Protein AF-A0A3M2UEM6-F1 (afdb_monomer_lite)

Secondary structure (DSSP, 8-state):
-GGGGSSSGGG---SEEETTEEE--TT--------TT-

pLDDT: mean 95.21, std 4.67, range [75.0, 98.5]

Radius of gyration: 12.47 Å; chains: 1; bounding box: 21×28×27 Å

Organism: Pseudomonas syringae pv. maculicola (NCBI:txid59511)

Structure (mmCIF, N/CA/C/O backbone):
data_AF-A0A3M2UEM6-F1
#
_entry.id   AF-A0A3M2UEM6-F1
#
loop_
_atom_site.group_PDB
_atom_site.id
_atom_site.type_symbol
_atom_site.label_atom_id
_atom_site.label_alt_id
_atom_site.label_comp_id
_atom_site.label_asym_id
_atom_site.label_entity_id
_atom_site.label_seq_id
_atom_site.pdbx_PDB_ins_code
_atom_site.Cartn_x
_atom_site.Cartn_y
_atom_site.Cartn_z
_atom_site.occupancy
_atom_site.B_iso_or_equiv
_atom_site.auth_se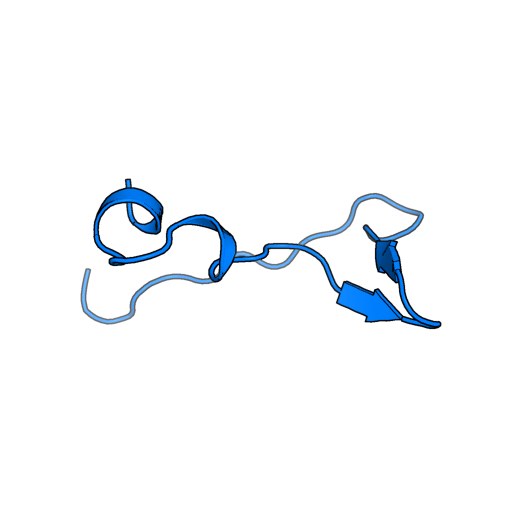q_id
_atom_site.auth_comp_id
_atom_site.auth_asym_id
_atom_site.auth_atom_id
_atom_site.pdbx_PDB_model_num
ATOM 1 N N . MET A 1 1 ? -1.623 3.564 13.854 1.00 75.00 1 MET A N 1
ATOM 2 C CA . MET A 1 1 ? -1.430 3.382 12.397 1.00 75.00 1 MET A CA 1
ATOM 3 C C . MET A 1 1 ? -2.719 2.828 11.800 1.00 75.00 1 MET A C 1
ATOM 5 O O . MET A 1 1 ? -3.277 1.926 12.414 1.00 75.00 1 MET A O 1
ATOM 9 N N . LEU A 1 2 ? -3.190 3.355 10.659 1.00 85.06 2 LEU A N 1
ATOM 10 C CA . LEU A 1 2 ? -4.500 3.044 10.046 1.00 85.06 2 LEU A CA 1
ATOM 11 C C . LEU A 1 2 ? -4.747 1.534 9.846 1.00 85.06 2 LEU A C 1
ATOM 13 O O . LEU A 1 2 ? -5.827 1.043 10.158 1.00 85.06 2 LEU A O 1
ATOM 17 N N . LYS A 1 3 ? -3.717 0.771 9.446 1.00 87.06 3 LYS A N 1
ATOM 18 C CA . LYS A 1 3 ? -3.778 -0.701 9.297 1.00 87.06 3 LYS A CA 1
ATOM 19 C C . LYS A 1 3 ? -4.281 -1.423 10.557 1.00 87.06 3 LYS A C 1
ATOM 21 O O . LYS A 1 3 ? -5.022 -2.391 10.446 1.00 87.06 3 LYS A O 1
ATOM 26 N N . ASN A 1 4 ? -3.942 -0.929 11.750 1.00 91.00 4 ASN A N 1
ATOM 27 C CA . ASN A 1 4 ? -4.279 -1.584 13.020 1.00 91.00 4 ASN A CA 1
ATOM 28 C C . ASN A 1 4 ? -5.743 -1.368 13.450 1.00 91.00 4 ASN A C 1
ATOM 30 O O . ASN A 1 4 ? -6.151 -1.911 14.472 1.00 91.00 4 ASN A O 1
ATOM 34 N N . GLN A 1 5 ? -6.516 -0.554 12.722 1.00 94.00 5 GLN A N 1
ATOM 35 C CA . GLN A 1 5 ? -7.941 -0.330 12.997 1.00 94.00 5 GLN A CA 1
ATOM 36 C C . GLN A 1 5 ? -8.848 -1.352 12.295 1.00 94.00 5 GLN A C 1
ATOM 38 O O . GLN A 1 5 ? -10.020 -1.482 12.647 1.00 94.00 5 GLN A O 1
ATOM 43 N N . LEU A 1 6 ? -8.323 -2.084 11.308 1.00 95.88 6 LEU A N 1
ATOM 44 C CA . LEU A 1 6 ? -9.065 -3.118 10.595 1.00 95.88 6 LEU A CA 1
ATOM 45 C C . LEU A 1 6 ? -9.047 -4.431 11.382 1.00 95.88 6 LEU A C 1
ATOM 47 O O . LEU A 1 6 ? -8.043 -4.786 11.996 1.00 95.88 6 LEU A O 1
ATOM 51 N N . LYS A 1 7 ? -10.146 -5.194 11.303 1.00 97.19 7 LYS A N 1
ATOM 52 C CA . LYS A 1 7 ? -10.195 -6.576 11.819 1.00 97.19 7 LYS A CA 1
ATOM 53 C C . LYS A 1 7 ? 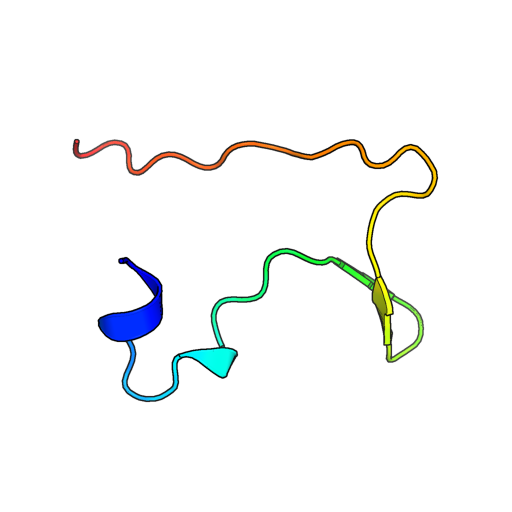-9.156 -7.469 11.139 1.00 97.19 7 LYS A C 1
ATOM 55 O O . LYS A 1 7 ? -8.584 -8.338 11.784 1.00 97.19 7 LYS A O 1
ATOM 60 N N . ASP A 1 8 ? -8.928 -7.226 9.851 1.00 96.44 8 ASP A N 1
ATOM 61 C CA . ASP A 1 8 ? -7.850 -7.821 9.073 1.00 96.44 8 ASP A CA 1
ATOM 62 C C . ASP A 1 8 ? -6.981 -6.701 8.469 1.00 96.44 8 ASP A C 1
ATOM 64 O O . ASP A 1 8 ? -7.370 -6.077 7.476 1.00 96.44 8 ASP A O 1
ATOM 68 N N . PRO A 1 9 ? -5.810 -6.416 9.064 1.00 96.19 9 PRO A N 1
ATOM 69 C CA . PRO A 1 9 ? -4.883 -5.398 8.571 1.00 96.19 9 PRO A CA 1
ATOM 70 C C . PRO A 1 9 ? -4.314 -5.665 7.171 1.00 96.19 9 PRO A C 1
ATOM 72 O O . PRO A 1 9 ? -3.807 -4.731 6.547 1.00 96.19 9 PRO A O 1
ATOM 75 N N . SER A 1 10 ? -4.370 -6.908 6.673 1.00 94.44 10 SER A N 1
ATOM 76 C CA . SER A 1 10 ? -3.835 -7.268 5.352 1.00 94.44 10 SER A CA 1
ATOM 77 C C . SER A 1 10 ? -4.655 -6.690 4.197 1.00 94.44 10 SER A C 1
ATOM 79 O O . SER A 1 10 ? -4.132 -6.529 3.097 1.00 94.44 10 SER A O 1
ATOM 81 N N . LEU A 1 11 ? -5.911 -6.310 4.461 1.00 95.19 11 LEU A N 1
ATOM 82 C CA . LEU A 1 11 ? -6.820 -5.735 3.470 1.00 95.19 11 LEU A CA 1
ATOM 83 C C . LEU A 1 11 ? -6.442 -4.308 3.048 1.00 95.19 11 LEU A C 1
ATOM 85 O O . LEU A 1 11 ? -6.884 -3.856 1.994 1.00 95.19 11 LEU A O 1
ATOM 89 N N . LEU A 1 12 ? -5.624 -3.591 3.830 1.00 95.88 12 LEU A N 1
ATOM 90 C CA . LEU A 1 12 ? -5.092 -2.292 3.416 1.00 95.88 12 LEU A CA 1
ATOM 91 C C . LEU A 1 12 ? -3.773 -2.481 2.656 1.00 95.88 12 LEU A C 1
ATOM 93 O O . LEU A 1 12 ? -2.688 -2.497 3.248 1.00 95.88 12 LEU A O 1
ATOM 97 N N . VAL A 1 13 ? -3.884 -2.610 1.336 1.00 96.12 13 VAL A N 1
ATOM 98 C CA . VAL A 1 13 ? -2.759 -2.807 0.415 1.00 96.12 13 VAL A CA 1
ATOM 99 C C . VAL A 1 13 ? -2.412 -1.496 -0.297 1.00 96.12 13 VAL A C 1
ATOM 101 O O . VAL A 1 13 ? -3.293 -0.756 -0.717 1.00 96.12 13 VAL A O 1
ATOM 104 N N . ASP A 1 14 ? -1.118 -1.215 -0.428 1.00 96.38 14 ASP A N 1
ATOM 105 C CA . ASP A 1 14 ? -0.518 -0.003 -1.015 1.00 96.38 14 ASP A CA 1
ATOM 106 C C . ASP A 1 14 ? 0.161 -0.276 -2.373 1.00 96.38 14 ASP A C 1
ATOM 108 O O . ASP A 1 14 ? 1.018 0.477 -2.830 1.00 96.38 14 ASP A O 1
ATOM 112 N N . ARG A 1 15 ? -0.228 -1.376 -3.021 1.00 97.81 15 ARG A N 1
ATOM 113 C CA . ARG A 1 15 ? 0.300 -1.870 -4.298 1.00 97.81 15 ARG A CA 1
ATOM 114 C C . ARG A 1 15 ? -0.834 -2.077 -5.294 1.00 97.81 15 ARG A C 1
ATOM 116 O O . ARG A 1 15 ? -1.982 -2.259 -4.894 1.00 97.81 15 ARG A O 1
ATOM 123 N N . ALA A 1 16 ? -0.512 -2.096 -6.582 1.00 97.94 16 ALA A N 1
ATOM 124 C CA . ALA A 1 16 ? -1.476 -2.422 -7.629 1.00 97.94 16 ALA A CA 1
ATOM 125 C C . ALA A 1 16 ? -1.613 -3.944 -7.785 1.00 97.94 16 ALA A C 1
ATOM 127 O O . ALA A 1 16 ? -0.625 -4.664 -7.631 1.00 97.94 16 ALA A O 1
ATOM 128 N N . TYR A 1 17 ? -2.816 -4.433 -8.104 1.00 98.06 17 TYR A N 1
ATOM 129 C CA . TYR A 1 17 ? -3.039 -5.843 -8.442 1.00 98.06 17 TYR A CA 1
ATOM 130 C C . TYR A 1 17 ? -3.089 -6.016 -9.960 1.00 98.06 17 TYR A C 1
ATOM 132 O O . TYR A 1 17 ? -4.040 -5.572 -10.604 1.00 98.06 17 TYR A O 1
ATOM 140 N N . VAL A 1 18 ? -2.057 -6.634 -10.530 1.00 98.25 18 VAL A N 1
ATOM 141 C CA . VAL A 1 18 ? -1.881 -6.806 -11.978 1.00 98.25 18 VAL A CA 1
ATOM 142 C 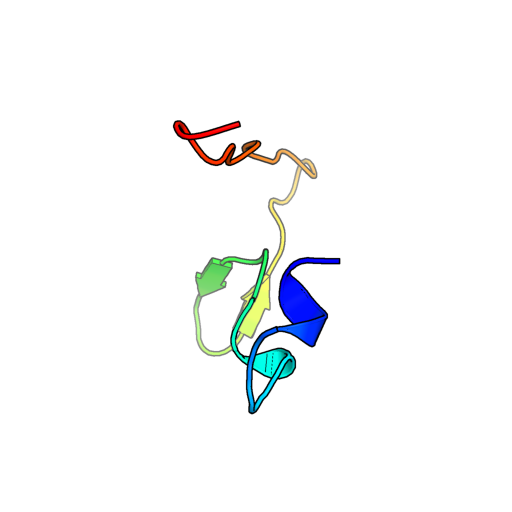C . VAL A 1 18 ? -1.406 -8.231 -12.239 1.00 98.25 18 VAL A C 1
ATOM 144 O O . VAL A 1 18 ? -0.501 -8.709 -11.562 1.00 98.25 18 VAL A O 1
ATOM 147 N N . ASP A 1 19 ? -2.049 -8.924 -13.182 1.00 98.19 19 ASP A N 1
ATOM 148 C CA . ASP A 1 19 ? -1.715 -10.307 -13.572 1.00 98.19 19 ASP A CA 1
ATOM 149 C C . ASP A 1 19 ? -1.592 -11.288 -12.385 1.00 98.19 19 ASP A C 1
ATOM 151 O O . ASP A 1 19 ? -0.674 -12.096 -12.269 1.00 98.19 19 ASP A O 1
ATOM 155 N N . GLY A 1 20 ? -2.513 -11.175 -11.425 1.00 98.19 20 GLY A N 1
ATOM 156 C CA . GLY A 1 20 ? -2.532 -12.047 -10.251 1.00 98.19 20 GLY A CA 1
ATOM 157 C C . GLY A 1 20 ? -1.516 -11.689 -9.158 1.00 98.19 20 GLY A C 1
ATOM 158 O O . GLY A 1 20 ? -1.438 -12.403 -8.155 1.00 98.19 20 GLY A O 1
ATOM 159 N N . GL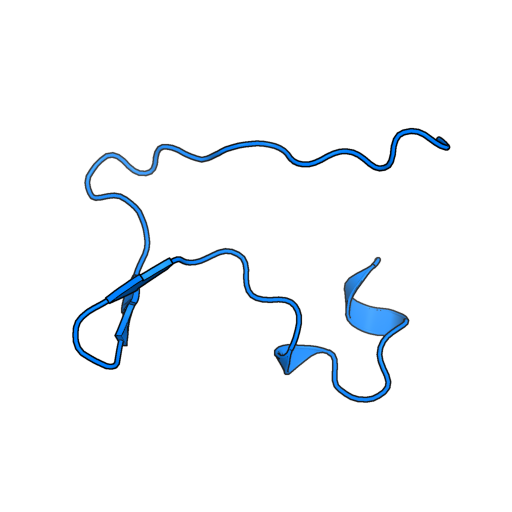N A 1 21 ? -0.761 -10.595 -9.307 1.00 98.31 21 GLN A N 1
ATOM 160 C CA . GLN A 1 21 ? 0.317 -10.203 -8.398 1.00 98.31 21 GLN A CA 1
ATOM 161 C C . GLN A 1 21 ? 0.149 -8.784 -7.849 1.00 98.31 21 GLN A C 1
ATOM 163 O O . GLN A 1 21 ? -0.373 -7.890 -8.510 1.00 98.31 21 GLN A O 1
ATOM 168 N N . TRP A 1 22 ? 0.639 -8.572 -6.626 1.00 98.38 22 TRP A N 1
ATOM 169 C CA . TRP A 1 22 ? 0.758 -7.245 -6.021 1.00 98.38 22 TRP A CA 1
ATOM 170 C C . TRP A 1 22 ? 2.103 -6.616 -6.378 1.00 98.38 22 TRP A C 1
ATOM 172 O O . TRP A 1 22 ? 3.137 -7.073 -5.885 1.00 98.38 22 TRP A O 1
ATOM 182 N N . ILE A 1 23 ? 2.082 -5.550 -7.176 1.00 98.25 23 ILE A N 1
ATOM 183 C CA . ILE A 1 23 ? 3.281 -4.903 -7.720 1.00 98.25 23 ILE A CA 1
ATOM 184 C C . ILE A 1 23 ? 3.390 -3.426 -7.320 1.00 98.25 23 ILE A C 1
ATOM 186 O O . ILE A 1 23 ? 2.388 -2.755 -7.052 1.00 98.25 23 ILE A O 1
ATOM 190 N N . SER A 1 24 ? 4.626 -2.932 -7.291 1.00 98.50 24 SER A N 1
ATOM 191 C CA . SER A 1 24 ? 4.947 -1.501 -7.220 1.00 98.50 24 SER A CA 1
ATOM 192 C C . SER A 1 24 ? 5.188 -0.954 -8.630 1.00 98.50 24 SER A C 1
ATOM 194 O O . SER A 1 24 ? 5.393 -1.733 -9.558 1.00 98.50 24 SER A O 1
ATOM 196 N N . ALA A 1 25 ? 5.181 0.371 -8.794 1.00 98.25 25 ALA A N 1
ATOM 197 C CA . ALA A 1 25 ? 5.598 0.993 -10.048 1.00 98.25 25 ALA A CA 1
ATOM 198 C C . ALA A 1 25 ? 7.082 0.710 -10.339 1.00 98.25 25 ALA A C 1
ATOM 200 O O . ALA A 1 25 ? 7.895 0.668 -9.412 1.00 98.25 25 ALA A O 1
ATOM 201 N N . ASP A 1 26 ? 7.431 0.567 -11.618 1.00 98.38 26 ASP A N 1
ATOM 202 C CA . ASP A 1 26 ? 8.801 0.265 -12.058 1.00 98.38 26 ASP A CA 1
ATOM 203 C C . ASP A 1 26 ? 9.810 1.357 -11.657 1.00 98.38 26 ASP A C 1
ATOM 205 O O . ASP A 1 26 ? 10.969 1.069 -11.366 1.00 98.38 26 ASP A O 1
ATOM 209 N N . ASP A 1 27 ? 9.363 2.614 -11.599 1.00 98.06 27 ASP A N 1
ATOM 210 C CA . ASP A 1 27 ? 10.141 3.782 -11.167 1.00 98.06 27 ASP A CA 1
ATOM 211 C C . ASP A 1 27 ? 9.992 4.095 -9.665 1.00 98.06 27 ASP A C 1
ATOM 213 O O . ASP A 1 27 ? 10.564 5.064 -9.163 1.00 98.06 27 ASP A O 1
ATOM 217 N N . GLY A 1 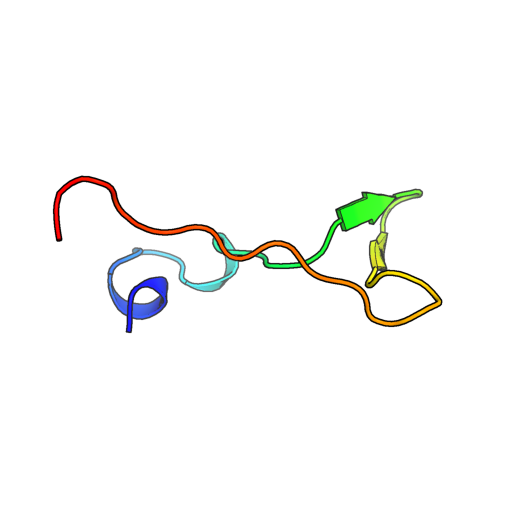28 ? 9.222 3.283 -8.936 1.00 97.75 28 GLY A N 1
ATOM 218 C CA . GLY A 1 28 ? 8.916 3.494 -7.526 1.00 97.75 28 GLY A CA 1
ATOM 219 C C . GLY A 1 28 ? 7.986 4.680 -7.242 1.00 97.75 28 GLY A C 1
ATOM 220 O O . GLY A 1 28 ? 7.841 5.050 -6.074 1.00 97.75 28 GLY A O 1
ATOM 221 N N . ALA A 1 29 ? 7.352 5.283 -8.255 1.00 98.25 29 ALA A N 1
ATOM 222 C CA . ALA A 1 29 ? 6.406 6.373 -8.049 1.00 98.25 29 ALA A CA 1
ATOM 223 C C . ALA A 1 29 ? 5.193 5.921 -7.214 1.00 98.25 29 ALA A C 1
ATOM 225 O O . ALA A 1 29 ? 4.684 4.806 -7.347 1.00 98.25 29 ALA A O 1
ATOM 226 N N . THR A 1 30 ? 4.713 6.810 -6.341 1.00 98.19 30 THR A N 1
ATOM 227 C CA . THR A 1 30 ? 3.564 6.560 -5.458 1.00 98.19 30 THR A CA 1
ATOM 228 C C . THR A 1 30 ? 2.637 7.770 -5.403 1.00 98.19 30 THR A C 1
ATOM 230 O O . THR A 1 30 ? 3.029 8.889 -5.737 1.00 98.19 30 THR A O 1
ATOM 233 N N . LEU A 1 31 ? 1.397 7.543 -4.964 1.00 97.19 31 LEU A N 1
ATOM 234 C CA . LEU A 1 31 ? 0.408 8.586 -4.714 1.00 97.19 31 LEU A CA 1
ATOM 235 C C . LEU A 1 31 ? 0.061 8.604 -3.226 1.00 97.19 31 LEU A C 1
ATOM 237 O O . LEU A 1 31 ? -0.418 7.609 -2.681 1.00 97.19 31 LEU A O 1
ATOM 241 N N . ALA A 1 32 ? 0.271 9.745 -2.576 1.00 96.19 32 ALA A N 1
ATOM 242 C CA . ALA A 1 32 ? -0.165 9.932 -1.202 1.00 96.19 32 ALA A CA 1
ATOM 243 C C . ALA A 1 32 ? -1.696 10.060 -1.146 1.00 96.19 32 ALA A C 1
ATOM 245 O O . ALA A 1 32 ? -2.278 10.893 -1.839 1.00 96.19 32 ALA A O 1
ATOM 246 N N . ILE A 1 33 ? -2.333 9.256 -0.294 1.00 93.62 33 ILE A N 1
ATOM 247 C CA . ILE A 1 33 ? -3.761 9.355 0.021 1.00 93.62 33 ILE A CA 1
ATOM 248 C C . ILE A 1 33 ? -3.896 9.884 1.447 1.00 93.62 33 ILE A C 1
ATOM 250 O O . ILE A 1 33 ? -3.383 9.278 2.388 1.00 93.62 33 ILE A O 1
ATOM 254 N N . SER A 1 34 ? -4.578 11.016 1.596 1.00 93.62 34 SER A N 1
ATOM 255 C CA . SER A 1 34 ? -4.843 11.672 2.878 1.00 93.62 34 SER A CA 1
ATOM 256 C C . SER A 1 34 ? -6.322 11.576 3.244 1.00 93.62 34 SER A C 1
ATOM 258 O O . SER A 1 34 ? -7.185 11.692 2.373 1.00 93.62 34 SER A O 1
ATOM 260 N N . ASP A 1 35 ? -6.611 11.401 4.532 1.00 92.62 35 ASP A N 1
ATOM 261 C CA . ASP A 1 35 ? -7.970 11.511 5.063 1.00 92.62 35 ASP A CA 1
ATOM 262 C C . ASP A 1 35 ? -8.390 12.993 5.062 1.00 92.62 35 ASP A C 1
ATOM 264 O O . ASP A 1 35 ? -7.724 13.796 5.711 1.00 92.62 35 ASP A O 1
ATOM 268 N N . PRO A 1 36 ? -9.456 13.394 4.346 1.00 95.56 36 PRO A N 1
ATOM 269 C CA . PRO A 1 36 ? -9.889 14.791 4.303 1.00 95.56 36 PRO A CA 1
ATOM 270 C C . PRO A 1 36 ? -10.429 15.322 5.642 1.00 95.56 36 PRO A C 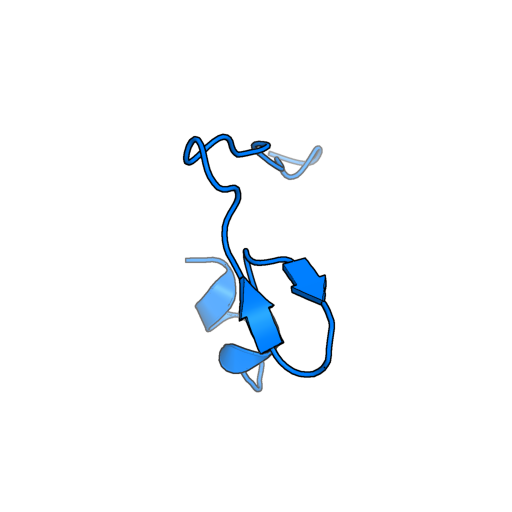1
ATOM 272 O O . PRO A 1 36 ? -10.673 16.522 5.753 1.00 95.56 36 PRO A O 1
ATOM 275 N N . ALA A 1 37 ? -10.668 14.461 6.635 1.00 95.38 37 ALA A N 1
ATOM 276 C CA . ALA A 1 37 ? -11.171 14.857 7.948 1.00 95.38 37 ALA A CA 1
ATOM 277 C C . ALA A 1 37 ? -10.073 15.273 8.948 1.00 95.38 37 ALA A C 1
ATOM 279 O O . ALA A 1 37 ? -10.414 15.732 10.042 1.00 95.38 37 ALA A O 1
ATOM 280 N N . THR A 1 38 ? -8.787 15.112 8.608 1.00 87.12 38 THR A N 1
ATOM 281 C CA . THR A 1 38 ? -7.637 15.408 9.488 1.00 87.12 38 THR A CA 1
ATOM 282 C C . THR A 1 38 ? -6.553 16.215 8.802 1.00 87.12 38 THR A C 1
ATOM 284 O O . THR A 1 38 ? -6.322 15.967 7.600 1.00 87.12 38 THR A O 1
#

Sequence (38 aa):
MLKNQLKDPSLLVDRAYVDGQWISADDGATLAISDPAT

Foldseek 3Di:
DVLVVDPHSVVDDQADQDPNDGDADPVNDHDDDDDPVD